Protein AF-A0A846BAL8-F1 (afdb_monomer)

Sequence (108 aa):
MEAPPHQEEWQYLVPRPHPWRKQLYIKGRKLRAFSVWRDMIVNELSLEEAADNWDLPLADVSEAIRYCESHQELLKLEAEEEGYRPAARESQSPDTGTTHSPFAHLKN

Foldseek 3Di:
DDDDPPPPVQPQWDADDDPPDRFTAGPPDPHTLVVLVVVCVVVVNDLVRSCVVVVHPSSSNVSSVVCCVVCVVVVVVVCVVVVVPDPPDDDDDDDDDDDPDDDDDDDD

pLDDT: mean 71.91, std 17.44, range [39.34, 91.0]

Secondary structure (DSSP, 8-state):
----------SSEEE---SS---EEETTSS-BHHHHHHHHHHTT--HHHHHHHHT--HHHHHHHHHHHHHTHHHHHHHHHHHHT------------------------

Structure (mmCIF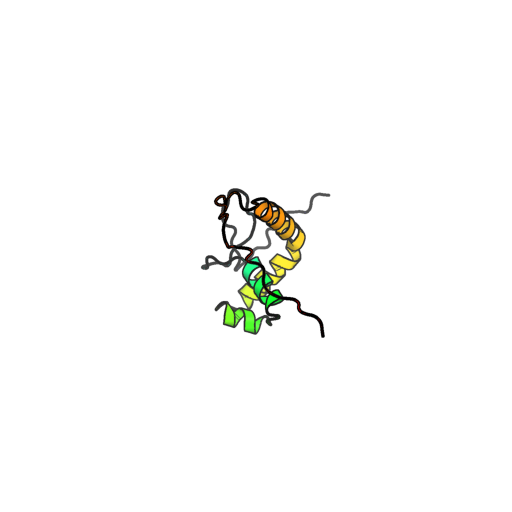, N/CA/C/O backbone):
data_AF-A0A846BAL8-F1
#
_entry.id   AF-A0A846BAL8-F1
#
loop_
_atom_site.group_PDB
_atom_site.id
_atom_site.type_symbol
_atom_site.label_atom_id
_atom_site.label_alt_id
_atom_site.label_comp_id
_atom_site.label_asym_id
_atom_site.label_entity_id
_atom_site.label_seq_id
_atom_site.pdbx_PDB_ins_code
_atom_site.Cartn_x
_atom_site.Cartn_y
_atom_site.Cartn_z
_atom_site.occupancy
_atom_site.B_iso_or_equiv
_atom_site.auth_seq_id
_atom_site.auth_comp_id
_atom_site.auth_asym_id
_atom_site.auth_atom_id
_atom_site.pdbx_PDB_model_num
ATOM 1 N N . MET A 1 1 ? 24.976 -11.307 -7.207 1.00 43.19 1 MET A N 1
ATOM 2 C CA . MET A 1 1 ? 24.501 -11.157 -5.819 1.00 43.19 1 MET A CA 1
ATOM 3 C C . MET A 1 1 ? 23.005 -11.361 -5.878 1.00 43.19 1 MET A C 1
ATOM 5 O O . MET A 1 1 ? 22.315 -10.560 -6.488 1.00 43.19 1 MET A O 1
ATOM 9 N N . GLU A 1 2 ? 22.564 -12.526 -5.423 1.00 40.16 2 GLU A N 1
ATOM 10 C CA . GLU A 1 2 ? 21.180 -12.994 -5.469 1.00 40.16 2 GLU A CA 1
ATOM 11 C C . GLU A 1 2 ? 20.505 -12.470 -4.195 1.00 40.16 2 GLU A C 1
ATOM 13 O O . GLU A 1 2 ? 20.903 -12.851 -3.095 1.00 40.16 2 GLU A O 1
ATOM 18 N N . ALA A 1 3 ? 19.588 -11.509 -4.318 1.00 39.34 3 ALA A N 1
ATOM 19 C CA . ALA A 1 3 ? 18.788 -11.067 -3.181 1.00 39.34 3 ALA A CA 1
ATOM 20 C C . ALA A 1 3 ? 17.683 -12.117 -2.963 1.00 39.34 3 ALA A C 1
ATOM 22 O O . ALA A 1 3 ? 16.923 -12.375 -3.901 1.00 39.34 3 ALA A O 1
ATOM 23 N N . PRO A 1 4 ? 17.607 -12.775 -1.793 1.00 43.41 4 PRO A N 1
ATOM 24 C CA . PRO A 1 4 ? 16.595 -13.794 -1.558 1.00 43.41 4 PRO A CA 1
ATOM 25 C C . PRO A 1 4 ? 15.195 -13.165 -1.631 1.00 43.41 4 PRO A C 1
ATOM 27 O O . PRO A 1 4 ? 15.014 -12.030 -1.181 1.00 43.41 4 PRO A O 1
ATOM 30 N N . PRO A 1 5 ? 14.192 -13.876 -2.181 1.00 41.91 5 PRO A N 1
ATOM 31 C CA . PRO A 1 5 ? 12.819 -13.408 -2.198 1.00 41.91 5 PRO A CA 1
ATOM 32 C C . PRO A 1 5 ? 12.298 -13.494 -0.766 1.00 41.91 5 PRO A C 1
ATOM 34 O O . PRO A 1 5 ? 11.754 -14.516 -0.352 1.00 41.91 5 PRO A O 1
ATOM 37 N N . HIS A 1 6 ? 12.481 -12.430 0.011 1.00 47.44 6 HIS A N 1
ATOM 38 C CA . HIS A 1 6 ? 11.700 -12.230 1.216 1.00 47.44 6 HIS A CA 1
ATOM 39 C C . HIS A 1 6 ? 10.259 -12.001 0.756 1.00 47.44 6 HIS A C 1
ATOM 41 O O . HIS A 1 6 ? 9.803 -10.882 0.540 1.00 47.44 6 HIS A O 1
ATOM 47 N N . GLN A 1 7 ? 9.546 -13.107 0.552 1.00 51.94 7 GLN A N 1
ATOM 48 C CA . GLN A 1 7 ? 8.104 -13.165 0.703 1.00 51.94 7 GLN A CA 1
ATOM 49 C C . GLN A 1 7 ? 7.824 -12.859 2.176 1.00 51.94 7 GLN A C 1
ATOM 51 O O . GLN A 1 7 ? 7.509 -13.754 2.950 1.00 51.94 7 GLN A O 1
ATOM 56 N N . GLU A 1 8 ? 8.060 -11.614 2.596 1.00 57.66 8 GLU A N 1
ATOM 57 C CA . GLU A 1 8 ? 7.525 -11.107 3.849 1.00 57.66 8 GLU A CA 1
ATOM 58 C C . GLU A 1 8 ? 6.034 -11.445 3.810 1.00 57.66 8 GLU A C 1
ATOM 60 O O . GLU A 1 8 ? 5.351 -11.169 2.821 1.00 57.66 8 GLU A O 1
ATOM 65 N N . GLU A 1 9 ? 5.574 -12.195 4.807 1.00 66.38 9 GLU A N 1
ATOM 66 C CA . GLU A 1 9 ? 4.186 -12.609 4.971 1.00 66.38 9 GLU A CA 1
ATOM 67 C C . GLU A 1 9 ? 3.339 -11.356 5.198 1.00 66.38 9 GLU A C 1
ATOM 69 O O . GLU A 1 9 ? 3.006 -11.000 6.324 1.00 66.38 9 GLU A O 1
ATOM 74 N N . TRP A 1 10 ? 3.047 -10.632 4.120 1.00 78.88 10 TRP A N 1
ATOM 75 C CA . TRP A 1 10 ? 2.253 -9.424 4.189 1.00 78.88 10 TRP A CA 1
ATOM 76 C C . TRP A 1 10 ? 0.835 -9.815 4.602 1.00 78.88 10 TRP A C 1
ATOM 78 O O . TRP A 1 10 ? 0.129 -10.549 3.902 1.00 78.88 10 TRP A O 1
ATOM 88 N N . GLN A 1 11 ? 0.424 -9.353 5.776 1.00 82.12 11 GLN A N 1
ATOM 89 C CA . GLN A 1 11 ? -0.849 -9.718 6.385 1.00 82.12 11 GLN A CA 1
ATOM 90 C C . GLN A 1 11 ? -2.017 -9.015 5.678 1.00 82.12 11 GLN A C 1
ATOM 92 O O . GLN A 1 11 ? -3.123 -9.575 5.557 1.00 82.12 11 GLN A O 1
ATOM 97 N N . TYR A 1 12 ? -1.741 -7.806 5.184 1.00 84.31 12 TYR A N 1
ATOM 98 C CA . TYR A 1 12 ? -2.683 -6.883 4.568 1.00 84.31 12 TYR A CA 1
ATOM 99 C C . TYR A 1 12 ? -2.362 -6.588 3.106 1.00 84.31 12 TYR A C 1
ATOM 101 O O . TYR A 1 12 ? -3.204 -6.018 2.416 1.00 84.31 12 TYR A O 1
ATOM 109 N N . LEU A 1 13 ? -1.206 -7.011 2.589 1.00 85.50 13 LEU A N 1
ATOM 110 C CA . LEU A 1 13 ? -0.889 -6.902 1.165 1.00 85.50 13 LEU A CA 1
ATOM 111 C C . LEU A 1 13 ? -1.007 -8.253 0.462 1.00 85.50 13 LEU A C 1
ATOM 113 O O . LEU A 1 13 ? -0.529 -9.276 0.936 1.00 85.50 13 LEU A O 1
ATOM 117 N N . VAL A 1 14 ? -1.647 -8.263 -0.704 1.00 86.12 14 VAL A N 1
ATOM 118 C CA . VAL A 1 14 ? -1.839 -9.463 -1.515 1.00 86.12 14 VAL A CA 1
ATOM 119 C C . VAL A 1 14 ? -1.244 -9.283 -2.910 1.00 86.12 14 VAL A C 1
ATOM 121 O O . VAL A 1 14 ? -1.492 -8.262 -3.565 1.00 86.12 14 VAL A O 1
ATOM 124 N N . PRO A 1 15 ? -0.490 -10.276 -3.413 1.00 83.56 15 PRO A N 1
ATOM 125 C CA . PRO A 1 15 ? -0.078 -10.288 -4.803 1.00 83.56 15 PRO A CA 1
ATOM 126 C C . PRO A 1 15 ? -1.288 -10.582 -5.690 1.00 83.56 15 PRO A C 1
ATOM 128 O O . PRO A 1 15 ? -2.103 -11.467 -5.416 1.00 83.56 15 PRO A O 1
ATOM 131 N N . ARG A 1 16 ? -1.404 -9.839 -6.789 1.00 79.94 16 ARG A N 1
ATOM 132 C CA . ARG A 1 16 ? -2.384 -10.103 -7.846 1.00 79.94 16 ARG A CA 1
ATOM 133 C C . ARG A 1 16 ? -1.651 -10.619 -9.078 1.00 79.94 16 ARG A C 1
ATOM 135 O O . ARG A 1 16 ? -0.633 -10.038 -9.443 1.00 79.94 16 ARG A O 1
ATOM 142 N N . PRO A 1 17 ? -2.175 -11.651 -9.759 1.00 73.31 17 PRO A N 1
ATOM 143 C CA . PRO A 1 17 ? -1.616 -12.072 -11.031 1.00 73.31 17 PRO A CA 1
ATOM 144 C C . PRO A 1 17 ? -1.851 -10.964 -12.062 1.00 73.31 17 PRO A C 1
ATOM 146 O O . PRO A 1 17 ? -2.987 -10.704 -12.462 1.00 73.31 17 PRO A O 1
ATOM 149 N N . HIS A 1 18 ? -0.778 -10.295 -12.469 1.00 69.19 18 HIS A N 1
ATOM 150 C CA . HIS A 1 18 ? -0.778 -9.333 -13.562 1.00 69.19 18 HIS A CA 1
ATOM 151 C C . HIS A 1 18 ? 0.351 -9.709 -14.534 1.00 69.19 18 HIS A C 1
ATOM 153 O O . HIS A 1 18 ? 1.417 -10.111 -14.075 1.00 69.19 18 HIS A O 1
ATOM 159 N N . PRO A 1 19 ? 0.152 -9.603 -15.863 1.00 72.00 19 PRO A N 1
ATOM 160 C CA . PRO A 1 19 ? 1.105 -10.104 -16.863 1.00 72.00 19 PRO A CA 1
ATOM 161 C C . PRO A 1 19 ? 2.517 -9.506 -16.777 1.00 72.00 19 PRO A C 1
ATOM 163 O O . PRO A 1 19 ? 3.469 -10.139 -17.213 1.00 72.00 19 PRO A O 1
ATOM 166 N N . TRP A 1 20 ? 2.647 -8.304 -16.222 1.00 71.56 20 TRP A N 1
ATOM 167 C CA . TRP A 1 20 ? 3.924 -7.594 -16.097 1.00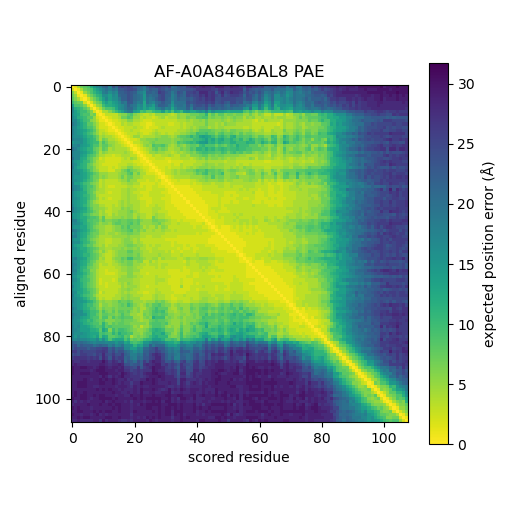 71.56 20 TRP A CA 1
ATOM 168 C C . TRP A 1 20 ? 4.088 -6.861 -14.755 1.00 71.56 20 TRP A C 1
ATOM 170 O O . TRP A 1 20 ? 5.209 -6.586 -14.346 1.00 71.56 20 TRP A O 1
ATOM 180 N N . ARG A 1 21 ? 2.991 -6.618 -14.016 1.00 73.12 21 ARG A N 1
ATOM 181 C CA . ARG A 1 21 ? 3.057 -5.905 -12.732 1.00 73.12 21 ARG A CA 1
ATOM 182 C C . ARG A 1 21 ? 3.312 -6.864 -11.583 1.00 73.12 21 ARG A C 1
ATOM 184 O O . ARG A 1 21 ? 2.622 -7.875 -11.462 1.00 73.12 21 ARG A O 1
ATOM 191 N N . LYS A 1 22 ? 4.232 -6.489 -10.703 1.00 76.00 22 LYS A N 1
ATOM 192 C CA . LYS A 1 22 ? 4.585 -7.189 -9.465 1.00 76.00 22 LYS A CA 1
ATOM 193 C C . LYS A 1 22 ? 4.145 -6.433 -8.205 1.00 76.00 22 LYS A C 1
ATOM 195 O O . LYS A 1 22 ? 4.323 -6.957 -7.108 1.00 76.00 22 LYS A O 1
ATOM 200 N N . GLN A 1 23 ? 3.539 -5.250 -8.347 1.00 78.56 23 GLN A N 1
ATOM 201 C CA . GLN A 1 23 ? 3.006 -4.479 -7.217 1.00 78.56 23 GLN A CA 1
ATOM 202 C C . GLN A 1 23 ? 1.989 -5.265 -6.376 1.00 78.56 23 GLN A C 1
ATOM 204 O O . GLN A 1 23 ? 1.074 -5.907 -6.906 1.00 78.56 23 GLN A O 1
ATOM 209 N N . LEU A 1 24 ? 2.102 -5.131 -5.053 1.00 85.44 24 LEU A N 1
ATOM 210 C CA . LEU A 1 24 ? 1.124 -5.660 -4.105 1.00 85.44 24 LEU A CA 1
ATOM 211 C C . LEU A 1 24 ? -0.080 -4.721 -3.918 1.00 85.44 24 LEU A C 1
ATOM 213 O O . LEU A 1 24 ? 0.015 -3.492 -4.016 1.00 85.44 24 LEU A O 1
ATOM 217 N N . TYR A 1 25 ? -1.229 -5.327 -3.624 1.00 86.69 25 TYR A N 1
ATOM 218 C CA . TYR A 1 25 ? -2.507 -4.648 -3.410 1.00 86.69 25 TYR A CA 1
ATOM 219 C C . TYR A 1 25 ? -2.953 -4.766 -1.959 1.00 86.69 25 TYR A C 1
ATOM 221 O O . TYR A 1 25 ? -2.722 -5.792 -1.333 1.00 86.69 25 TYR A O 1
ATOM 229 N N . ILE A 1 26 ? -3.663 -3.760 -1.455 1.00 87.38 26 ILE A N 1
ATOM 230 C CA . ILE A 1 26 ? -4.311 -3.821 -0.144 1.00 87.38 26 ILE A CA 1
ATOM 231 C C . ILE A 1 26 ? -5.409 -4.891 -0.182 1.00 87.38 26 ILE A C 1
ATOM 233 O O . ILE A 1 26 ? -6.276 -4.904 -1.064 1.00 87.38 26 ILE A O 1
ATOM 237 N N . LYS A 1 27 ? -5.379 -5.813 0.773 1.00 84.56 27 LYS A N 1
ATOM 238 C CA . LYS A 1 27 ? -6.309 -6.932 0.896 1.00 84.56 27 LYS A CA 1
ATOM 239 C C . LYS A 1 27 ? -7.735 -6.413 1.043 1.00 84.56 27 LYS A C 1
ATOM 241 O O . LYS A 1 27 ? -8.032 -5.551 1.856 1.00 84.56 27 LYS A O 1
ATOM 246 N N . GLY A 1 28 ? -8.644 -6.949 0.232 1.00 82.88 28 GLY A N 1
ATOM 247 C CA . GLY A 1 28 ? -10.046 -6.524 0.240 1.00 82.88 28 GLY A CA 1
ATOM 248 C C . GLY A 1 28 ? -10.325 -5.213 -0.502 1.00 82.88 28 GLY A C 1
ATOM 249 O O . GLY A 1 28 ? -11.493 -4.887 -0.696 1.00 82.88 28 GLY A O 1
ATOM 250 N N . ARG A 1 29 ? -9.304 -4.503 -1.008 1.00 81.62 29 ARG A N 1
ATOM 251 C CA . ARG A 1 29 ? -9.482 -3.310 -1.848 1.00 81.62 29 ARG A CA 1
ATOM 252 C C . ARG A 1 29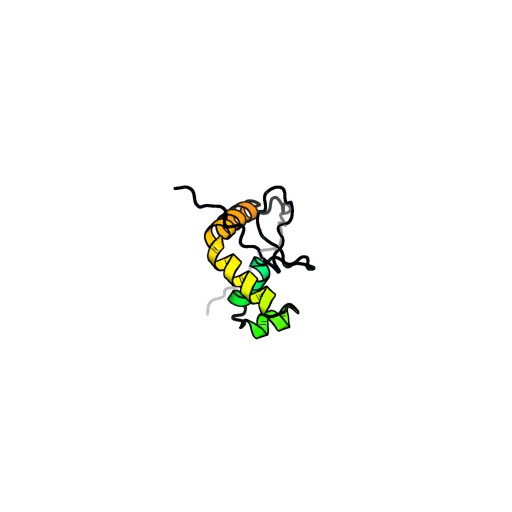 ? -8.828 -3.487 -3.222 1.00 81.62 29 ARG A C 1
ATOM 254 O O . ARG A 1 29 ? -7.960 -4.326 -3.440 1.00 81.62 29 ARG A O 1
ATOM 261 N N . LYS A 1 30 ? -9.265 -2.691 -4.202 1.00 83.25 30 LYS A N 1
ATOM 262 C CA . LYS A 1 30 ? -8.608 -2.579 -5.523 1.00 83.25 30 LYS A CA 1
ATOM 263 C C . LYS A 1 30 ? -7.553 -1.464 -5.516 1.00 83.25 30 LYS A C 1
ATOM 265 O O . LYS A 1 30 ? -7.380 -0.769 -6.512 1.00 83.25 30 LYS A O 1
ATOM 270 N N . LEU A 1 31 ? -6.891 -1.271 -4.376 1.00 84.50 31 LEU A N 1
ATOM 271 C CA . LEU A 1 31 ? -5.952 -0.182 -4.132 1.00 84.50 31 LEU A CA 1
ATOM 272 C C . LEU A 1 31 ? -4.531 -0.733 -4.004 1.00 84.50 31 LEU A C 1
ATOM 274 O O . LEU A 1 31 ? -4.324 -1.793 -3.418 1.00 84.50 31 LEU A O 1
ATOM 278 N N . ARG A 1 32 ? -3.558 -0.024 -4.576 1.00 86.81 32 ARG A N 1
ATOM 279 C CA . ARG A 1 32 ? -2.138 -0.399 -4.538 1.00 86.81 32 ARG A CA 1
ATOM 280 C C . ARG A 1 32 ? -1.469 0.216 -3.317 1.00 86.81 32 ARG A C 1
ATOM 282 O O . ARG A 1 32 ? -1.728 1.383 -3.030 1.00 86.81 32 ARG A O 1
ATOM 289 N N . ALA A 1 33 ? -0.539 -0.509 -2.696 1.00 87.31 33 ALA A N 1
ATOM 290 C CA . ALA A 1 33 ? 0.286 0.032 -1.609 1.00 87.31 33 ALA A CA 1
ATOM 291 C C . ALA A 1 33 ? 1.009 1.326 -2.034 1.00 87.31 33 ALA A C 1
ATOM 293 O O . ALA A 1 33 ? 0.971 2.333 -1.333 1.00 87.31 33 ALA A O 1
ATOM 294 N N . PHE A 1 34 ? 1.556 1.335 -3.256 1.00 85.31 34 PHE A N 1
ATOM 295 C CA . PHE A 1 34 ? 2.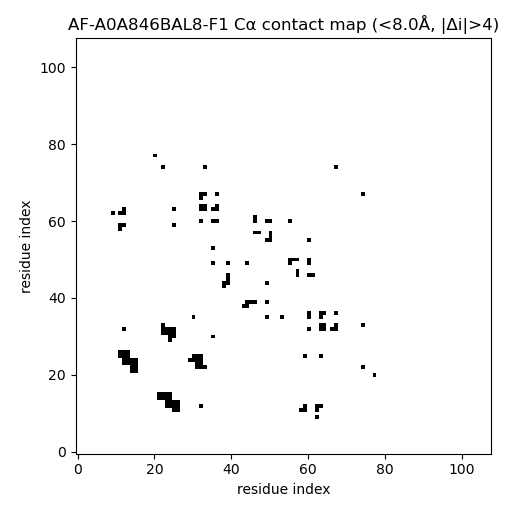218 2.506 -3.832 1.00 85.31 34 PHE A CA 1
ATOM 296 C C . PHE A 1 34 ? 1.299 3.720 -3.988 1.00 85.31 34 PHE A C 1
ATOM 298 O O . PHE A 1 34 ? 1.756 4.849 -3.866 1.00 85.31 34 PHE A O 1
ATOM 305 N N . SER A 1 35 ? 0.010 3.515 -4.278 1.00 86.62 35 SER A N 1
ATOM 306 C CA . SER A 1 35 ? -0.929 4.629 -4.427 1.00 86.62 35 SER A CA 1
ATOM 307 C C . SER A 1 35 ? -1.157 5.338 -3.094 1.00 86.62 35 SER A C 1
ATOM 309 O O . SER A 1 35 ? -1.125 6.561 -3.081 1.00 86.62 35 SER A O 1
ATOM 311 N N . VAL A 1 36 ? -1.297 4.582 -1.999 1.00 87.69 36 VAL A N 1
ATOM 312 C CA . VAL A 1 36 ? -1.417 5.134 -0.638 1.00 87.69 36 VAL A CA 1
ATOM 313 C C . VAL A 1 36 ? -0.141 5.876 -0.252 1.00 87.69 36 VAL A C 1
ATOM 315 O O . VAL A 1 36 ? -0.200 7.033 0.144 1.00 87.69 36 VAL A O 1
ATOM 318 N N . TRP A 1 37 ? 1.023 5.245 -0.437 1.00 87.31 37 TRP A N 1
ATOM 319 C CA . TRP A 1 37 ? 2.308 5.866 -0.114 1.00 87.31 37 TRP A CA 1
ATOM 320 C C . TRP A 1 37 ? 2.562 7.135 -0.934 1.00 87.31 37 TRP A C 1
ATOM 322 O O . TRP A 1 37 ? 2.907 8.171 -0.380 1.00 87.31 37 TRP A O 1
ATOM 332 N N . ARG A 1 38 ? 2.338 7.097 -2.252 1.00 85.12 38 ARG A N 1
ATOM 333 C CA . ARG A 1 38 ? 2.510 8.267 -3.122 1.00 85.12 38 ARG A CA 1
ATOM 334 C C . ARG A 1 38 ? 1.575 9.402 -2.727 1.00 85.12 38 ARG A C 1
ATOM 336 O O . ARG A 1 38 ? 2.013 10.542 -2.710 1.00 85.12 38 ARG A O 1
ATOM 343 N N . ASP A 1 39 ? 0.310 9.101 -2.454 1.00 86.31 39 ASP A N 1
ATOM 344 C CA . ASP A 1 39 ? -0.671 10.091 -2.011 1.00 86.31 39 ASP A CA 1
ATOM 345 C C . ASP A 1 39 ? -0.262 10.725 -0.676 1.00 86.31 39 ASP A C 1
ATOM 347 O O . ASP A 1 39 ? -0.282 11.945 -0.553 1.00 86.31 39 ASP A O 1
ATOM 351 N N . MET A 1 40 ? 0.226 9.914 0.264 1.00 87.50 40 MET A N 1
ATOM 352 C CA . MET A 1 40 ? 0.768 10.376 1.540 1.00 87.50 40 MET A CA 1
ATOM 353 C C . MET A 1 40 ? 1.963 11.320 1.352 1.00 87.50 40 MET A C 1
ATOM 355 O O . MET A 1 40 ? 2.004 12.372 1.972 1.00 87.50 40 MET A O 1
ATOM 359 N N . ILE A 1 41 ? 2.909 10.994 0.465 1.00 87.19 41 ILE A N 1
ATOM 360 C CA . ILE A 1 41 ? 4.065 11.860 0.177 1.00 87.19 41 ILE A CA 1
ATOM 361 C C . ILE A 1 41 ? 3.650 13.141 -0.563 1.00 87.19 41 ILE A C 1
ATOM 363 O O . ILE A 1 41 ? 4.175 14.209 -0.274 1.00 87.19 41 ILE A O 1
ATOM 367 N N . VAL A 1 42 ? 2.724 13.049 -1.524 1.00 89.00 42 VAL A N 1
ATOM 368 C CA . VAL A 1 42 ? 2.271 14.195 -2.336 1.00 89.00 42 VAL A CA 1
ATOM 369 C C . VAL A 1 42 ? 1.459 15.192 -1.514 1.00 89.00 42 VAL A C 1
ATOM 371 O O . VAL A 1 42 ? 1.593 16.392 -1.730 1.00 89.00 42 VAL A O 1
ATOM 374 N N . ASN A 1 43 ? 0.621 14.702 -0.604 1.00 88.56 43 ASN A N 1
ATOM 375 C CA . ASN A 1 43 ? -0.214 15.528 0.267 1.00 88.56 43 ASN A CA 1
ATOM 376 C C . ASN A 1 43 ? 0.414 15.747 1.655 1.00 88.56 43 ASN A C 1
ATOM 378 O O . ASN A 1 43 ? -0.229 16.337 2.515 1.00 88.56 43 ASN A O 1
ATOM 382 N N . GLU A 1 44 ? 1.639 15.257 1.877 1.00 91.00 44 GLU A N 1
ATOM 383 C CA . GLU A 1 44 ? 2.369 15.333 3.152 1.00 91.00 44 GLU A CA 1
ATOM 384 C C . GLU A 1 44 ? 1.553 14.818 4.358 1.00 91.00 44 GLU A C 1
ATOM 386 O O . GLU A 1 44 ? 1.665 15.329 5.471 1.00 91.00 44 GLU A O 1
ATOM 391 N N . LEU A 1 45 ? 0.723 13.792 4.133 1.00 87.94 45 LEU A N 1
ATOM 392 C CA . LEU A 1 45 ? -0.167 13.227 5.148 1.00 87.94 45 LEU A CA 1
ATOM 393 C C . LEU A 1 45 ? 0.611 12.392 6.162 1.00 87.94 45 LEU A C 1
ATOM 395 O O . LEU A 1 45 ? 1.562 11.680 5.829 1.00 87.94 45 LEU A O 1
ATOM 399 N N . SER A 1 46 ? 0.140 12.406 7.404 1.00 90.19 46 SER A N 1
ATOM 400 C CA . SER A 1 46 ? 0.603 11.458 8.420 1.00 90.19 46 SER A CA 1
ATOM 401 C C . SER A 1 46 ? -0.023 10.070 8.226 1.00 90.19 46 SER A C 1
ATOM 403 O O . SER A 1 46 ? -1.036 9.920 7.547 1.00 90.19 46 SER A O 1
ATOM 405 N N . LEU A 1 47 ? 0.533 9.042 8.879 1.00 88.12 47 LEU A N 1
ATOM 406 C CA . LEU A 1 47 ? -0.030 7.679 8.907 1.00 88.12 47 LEU A CA 1
ATOM 407 C C . LEU A 1 47 ? -1.528 7.662 9.260 1.00 88.12 47 LEU A C 1
ATOM 409 O O . LEU A 1 47 ? -2.306 6.961 8.617 1.00 88.12 47 LEU A O 1
ATOM 413 N N . GLU A 1 48 ? -1.914 8.439 10.274 1.00 90.19 48 GLU A N 1
ATOM 414 C CA . GLU A 1 48 ? -3.292 8.556 10.769 1.00 90.19 48 GLU A CA 1
ATOM 415 C C . GLU A 1 48 ? -4.210 9.246 9.759 1.00 90.19 48 GLU A C 1
ATOM 417 O O . GLU A 1 48 ? -5.318 8.779 9.512 1.00 90.19 48 GLU A O 1
ATOM 422 N N . GLU A 1 49 ? -3.728 10.306 9.115 1.00 91.00 49 GLU A N 1
ATOM 423 C CA . GLU A 1 49 ? -4.495 11.031 8.102 1.00 91.00 49 GLU A CA 1
ATOM 424 C C . GLU A 1 49 ? -4.633 10.226 6.811 1.00 91.00 49 GLU A C 1
ATOM 426 O O . GLU A 1 49 ? -5.693 10.217 6.198 1.00 91.00 49 GLU A O 1
ATOM 431 N N . ALA A 1 50 ? -3.590 9.501 6.402 1.00 89.19 50 ALA A N 1
ATOM 432 C CA . ALA A 1 50 ? -3.657 8.599 5.261 1.00 89.19 50 ALA A CA 1
ATOM 433 C C . ALA A 1 50 ? -4.622 7.431 5.527 1.00 89.19 50 ALA A C 1
ATOM 435 O O . ALA A 1 50 ? -5.360 7.029 4.628 1.00 89.19 50 ALA A O 1
ATOM 436 N N . ALA A 1 51 ? -4.637 6.902 6.754 1.00 90.12 51 ALA A N 1
ATOM 437 C CA . ALA A 1 51 ? -5.606 5.904 7.193 1.00 90.12 51 ALA A CA 1
ATOM 438 C C . ALA A 1 51 ? -7.044 6.435 7.097 1.00 90.12 51 ALA A C 1
ATOM 440 O O . ALA A 1 51 ? -7.893 5.765 6.515 1.00 90.12 51 ALA A O 1
ATOM 441 N N . ASP A 1 52 ? -7.305 7.651 7.576 1.00 90.38 52 ASP A N 1
ATOM 442 C CA . ASP A 1 52 ? -8.625 8.284 7.476 1.00 90.38 52 ASP A CA 1
ATOM 443 C C . ASP A 1 52 ? -9.021 8.564 6.013 1.00 90.38 52 ASP A C 1
ATOM 445 O O . ASP A 1 52 ? -10.073 8.123 5.550 1.00 90.38 52 ASP A O 1
ATOM 449 N N . ASN A 1 53 ? -8.126 9.180 5.234 1.00 88.88 53 ASN A N 1
ATOM 450 C CA . ASN A 1 53 ? -8.361 9.557 3.837 1.00 88.88 53 ASN A CA 1
ATOM 451 C C . ASN A 1 53 ? -8.684 8.353 2.937 1.00 88.88 53 ASN A C 1
ATOM 453 O O . ASN A 1 53 ? -9.548 8.425 2.061 1.00 88.88 53 ASN A O 1
ATOM 457 N N . TRP A 1 54 ? -7.990 7.231 3.147 1.00 85.12 54 TRP A N 1
ATOM 458 C CA . TRP A 1 54 ? -8.190 6.004 2.373 1.00 85.12 54 TRP A CA 1
ATOM 459 C C . TRP A 1 54 ? -9.180 5.025 3.018 1.00 85.12 54 TRP A C 1
ATOM 461 O O . TRP A 1 54 ? -9.471 3.976 2.422 1.00 85.12 54 TRP A O 1
ATOM 471 N N . ASP A 1 55 ? -9.717 5.370 4.193 1.00 89.06 55 ASP A N 1
ATOM 472 C CA . ASP A 1 55 ? -10.569 4.512 5.019 1.00 89.06 55 ASP A CA 1
ATOM 473 C C . ASP A 1 55 ? -9.882 3.151 5.284 1.00 89.06 55 ASP A C 1
ATOM 475 O O . ASP A 1 55 ? -10.432 2.066 5.086 1.00 89.06 55 ASP A O 1
ATOM 479 N N . LEU A 1 56 ? -8.600 3.196 5.649 1.00 87.38 56 LEU A N 1
ATOM 480 C CA . LEU A 1 56 ? -7.745 2.040 5.907 1.00 87.38 56 LEU A CA 1
ATOM 481 C C . LEU A 1 56 ? -7.321 1.994 7.373 1.00 87.38 56 LEU A C 1
ATOM 483 O O . LEU A 1 56 ? -7.082 3.032 7.981 1.00 87.38 56 LEU A O 1
ATOM 487 N N . PRO A 1 57 ? -7.154 0.802 7.962 1.00 89.31 57 PRO A N 1
ATOM 488 C CA . PRO A 1 57 ? -6.549 0.705 9.279 1.00 89.31 57 PRO A CA 1
ATOM 489 C C . PRO A 1 57 ? -5.074 1.127 9.211 1.00 89.31 57 PRO A C 1
ATOM 491 O O . PRO A 1 57 ? -4.373 0.861 8.235 1.00 89.31 57 PRO A O 1
ATOM 494 N N . LEU A 1 58 ? -4.574 1.719 10.297 1.00 89.88 58 LEU A N 1
ATOM 495 C CA . LEU A 1 58 ? -3.166 2.119 10.431 1.00 89.88 58 LEU A CA 1
ATOM 496 C C . LEU A 1 58 ? -2.183 0.985 10.107 1.00 89.88 58 LEU A C 1
ATOM 498 O O . LEU A 1 58 ? -1.115 1.236 9.552 1.00 89.88 58 LEU A O 1
ATOM 502 N N . ALA A 1 59 ? -2.556 -0.260 10.420 1.00 88.75 59 ALA A N 1
ATOM 503 C CA . ALA A 1 59 ? -1.762 -1.440 10.099 1.00 88.75 59 ALA A CA 1
ATOM 504 C C . ALA A 1 59 ? -1.523 -1.573 8.582 1.00 88.75 59 ALA A C 1
ATOM 506 O O . ALA A 1 59 ? -0.369 -1.678 8.171 1.00 88.75 59 ALA A O 1
ATOM 507 N N . ASP A 1 60 ? -2.570 -1.453 7.757 1.00 88.44 60 ASP A N 1
ATOM 508 C CA . ASP A 1 60 ? -2.481 -1.514 6.291 1.00 88.44 60 ASP A CA 1
ATOM 509 C C . ASP A 1 60 ? -1.574 -0.411 5.736 1.00 88.44 60 ASP A C 1
ATOM 511 O O . ASP A 1 60 ? -0.738 -0.665 4.868 1.00 88.44 60 ASP A O 1
ATOM 515 N N . VAL A 1 61 ? -1.717 0.817 6.248 1.00 89.31 61 VAL A N 1
ATOM 516 C CA . VAL A 1 61 ? -0.918 1.968 5.799 1.00 89.31 61 VAL A CA 1
ATOM 517 C C . VAL A 1 61 ? 0.549 1.790 6.189 1.00 89.31 61 VAL A C 1
ATOM 519 O O . VAL A 1 61 ? 1.437 1.969 5.356 1.00 89.31 61 VAL A O 1
ATOM 522 N N . SER A 1 62 ? 0.819 1.374 7.428 1.00 89.38 62 SER A N 1
ATOM 523 C CA . SER A 1 62 ? 2.184 1.123 7.900 1.00 89.38 62 SER A CA 1
ATOM 524 C C . SER A 1 62 ? 2.885 0.027 7.092 1.00 89.38 62 SER A C 1
ATOM 526 O O . SER A 1 62 ? 4.061 0.155 6.744 1.00 89.38 62 SER A O 1
ATOM 528 N N . GLU A 1 63 ? 2.150 -1.024 6.729 1.00 88.50 63 GLU A N 1
ATOM 529 C CA . GLU A 1 63 ? 2.658 -2.135 5.933 1.00 88.50 63 GLU A CA 1
ATOM 530 C C . GLU A 1 63 ? 2.891 -1.711 4.474 1.00 88.50 63 GLU A C 1
ATOM 532 O O . GLU A 1 63 ? 3.910 -2.062 3.881 1.00 88.50 63 GLU A O 1
ATOM 537 N N . ALA A 1 64 ? 2.017 -0.864 3.919 1.00 87.19 64 ALA A N 1
ATOM 538 C CA . ALA A 1 64 ? 2.197 -0.269 2.597 1.00 87.19 64 ALA A CA 1
ATOM 539 C C . ALA A 1 64 ? 3.459 0.605 2.505 1.00 87.19 64 ALA A C 1
ATOM 541 O O . ALA A 1 64 ? 4.162 0.548 1.492 1.00 87.19 64 ALA A O 1
ATOM 542 N N . ILE A 1 65 ? 3.763 1.383 3.550 1.00 87.19 65 ILE A N 1
ATOM 543 C CA . ILE A 1 65 ? 4.984 2.200 3.623 1.00 87.19 65 ILE A CA 1
ATOM 544 C C . ILE A 1 65 ? 6.213 1.296 3.658 1.00 87.19 65 ILE A C 1
ATOM 546 O O . ILE A 1 65 ? 7.090 1.449 2.811 1.00 87.19 65 ILE A O 1
ATOM 550 N N . ARG A 1 66 ? 6.239 0.304 4.558 1.00 87.31 66 ARG A N 1
ATOM 551 C CA . ARG A 1 66 ? 7.342 -0.667 4.659 1.00 87.31 66 ARG A CA 1
ATOM 552 C C . ARG A 1 66 ? 7.600 -1.385 3.342 1.00 87.31 66 ARG A C 1
ATOM 554 O O . ARG A 1 66 ? 8.745 -1.517 2.919 1.00 87.31 66 ARG A O 1
ATOM 561 N N . TYR A 1 67 ? 6.533 -1.809 2.668 1.00 85.06 67 TYR A N 1
ATOM 562 C CA . TYR A 1 67 ? 6.638 -2.415 1.350 1.00 85.06 67 TYR A CA 1
ATOM 563 C C . TYR A 1 67 ? 7.274 -1.455 0.341 1.00 85.06 67 TYR A C 1
ATOM 565 O O . TYR A 1 67 ? 8.188 -1.856 -0.381 1.00 85.06 67 TYR A O 1
ATOM 573 N N . CYS A 1 68 ? 6.825 -0.196 0.306 1.00 83.75 68 CYS A N 1
ATOM 574 C CA . CYS A 1 68 ? 7.384 0.804 -0.598 1.00 83.75 68 CYS A CA 1
ATOM 575 C C . CYS A 1 68 ? 8.858 1.081 -0.301 1.00 83.75 68 CYS A C 1
ATOM 577 O O . CYS A 1 68 ? 9.627 1.132 -1.251 1.00 83.75 68 CYS A O 1
ATOM 579 N N . GLU A 1 69 ? 9.261 1.200 0.966 1.00 83.62 69 GLU A N 1
ATOM 580 C CA . GLU A 1 69 ? 10.658 1.412 1.371 1.00 83.62 69 GLU A CA 1
ATOM 581 C C . GLU A 1 69 ? 11.570 0.245 0.968 1.00 83.62 69 GLU A C 1
ATOM 583 O O . GLU A 1 69 ? 12.638 0.470 0.401 1.00 83.62 69 GLU A O 1
ATOM 588 N N . SER A 1 70 ? 11.134 -1.002 1.165 1.00 82.44 70 SER A N 1
ATOM 589 C CA . SER A 1 70 ? 11.913 -2.185 0.772 1.00 82.44 70 SER A CA 1
ATOM 590 C C . SER A 1 70 ? 11.936 -2.435 -0.744 1.00 82.44 70 SER A C 1
ATOM 592 O O . SER A 1 70 ? 12.856 -3.076 -1.244 1.00 82.44 70 SER A O 1
ATOM 594 N N . HIS A 1 71 ? 10.937 -1.948 -1.493 1.00 80.50 71 HIS A N 1
ATOM 595 C CA . HIS A 1 71 ? 10.758 -2.239 -2.925 1.00 80.50 71 HIS A CA 1
ATOM 596 C C . HIS A 1 71 ? 10.844 -0.997 -3.830 1.00 80.50 71 HIS A C 1
ATOM 598 O O . HIS A 1 71 ? 10.349 -1.028 -4.960 1.00 80.50 71 HIS A O 1
ATOM 604 N N . GLN A 1 72 ? 11.493 0.089 -3.387 1.00 75.00 72 GLN A N 1
ATOM 605 C CA . GLN A 1 72 ? 11.615 1.330 -4.173 1.00 75.00 72 GLN A CA 1
ATOM 606 C C . GLN A 1 72 ? 12.225 1.101 -5.563 1.00 75.00 72 GLN A C 1
ATOM 608 O O . GLN A 1 72 ? 11.757 1.679 -6.543 1.00 75.00 72 GLN A O 1
ATOM 613 N N . GLU A 1 73 ? 13.237 0.236 -5.672 1.00 75.50 73 GLU A N 1
ATOM 614 C CA . GLU A 1 73 ? 13.890 -0.072 -6.950 1.00 75.50 73 GLU A CA 1
ATOM 615 C C . GLU A 1 73 ? 12.945 -0.782 -7.926 1.00 75.50 73 GLU A C 1
ATOM 617 O O . GLU A 1 73 ? 12.890 -0.427 -9.103 1.00 75.50 73 GLU A O 1
ATOM 622 N N . LEU A 1 74 ? 12.148 -1.734 -7.432 1.00 75.69 74 LEU A N 1
ATOM 623 C CA . LEU A 1 74 ? 11.160 -2.461 -8.230 1.00 75.69 74 LEU A CA 1
ATOM 624 C C . LEU A 1 74 ? 10.028 -1.533 -8.685 1.00 75.69 74 LEU A C 1
ATOM 626 O O . LEU A 1 74 ? 9.656 -1.547 -9.856 1.00 75.69 74 LEU A O 1
ATOM 630 N N . LEU A 1 75 ? 9.542 -0.672 -7.788 1.00 75.00 75 LEU A N 1
ATOM 631 C CA . LEU A 1 75 ? 8.529 0.338 -8.096 1.00 75.00 75 LEU A CA 1
ATOM 632 C C . LEU A 1 75 ? 9.006 1.326 -9.163 1.00 75.00 75 LEU A C 1
ATOM 634 O O . LEU A 1 75 ? 8.228 1.704 -10.037 1.00 75.00 75 LEU A O 1
ATOM 638 N N . LYS A 1 76 ? 10.277 1.734 -9.103 1.00 73.06 76 LYS A N 1
ATOM 639 C CA . LYS A 1 76 ? 10.883 2.617 -10.099 1.00 73.06 76 LYS A CA 1
ATOM 640 C C . LYS A 1 76 ? 10.953 1.936 -11.468 1.00 73.06 76 LYS A C 1
ATOM 642 O O . LYS A 1 76 ? 10.504 2.519 -12.447 1.00 73.06 76 LYS A O 1
ATOM 647 N N . LEU A 1 77 ? 11.405 0.683 -11.510 1.00 74.62 77 LEU A N 1
ATOM 648 C CA . LEU A 1 77 ? 11.481 -0.116 -12.737 1.00 74.62 77 LEU A CA 1
ATOM 649 C C . LEU A 1 77 ? 10.097 -0.328 -13.376 1.00 74.62 77 LEU A C 1
ATOM 651 O O . LEU A 1 77 ? 9.940 -0.173 -14.584 1.00 74.62 77 LEU A O 1
ATOM 655 N N . GLU A 1 78 ? 9.073 -0.615 -12.566 1.00 71.56 78 GLU A N 1
ATOM 656 C CA . GLU A 1 78 ? 7.687 -0.731 -13.038 1.00 71.56 78 GLU A CA 1
ATOM 657 C C . GLU A 1 78 ? 7.100 0.611 -13.496 1.00 71.56 78 GLU A C 1
ATOM 659 O O . GLU A 1 78 ? 6.330 0.647 -14.454 1.00 71.56 78 GLU A O 1
ATOM 664 N N . ALA A 1 79 ? 7.440 1.721 -12.832 1.00 68.19 79 ALA A N 1
ATOM 665 C CA . ALA A 1 79 ? 7.007 3.055 -13.244 1.00 68.19 79 ALA A CA 1
ATOM 666 C C . ALA A 1 79 ? 7.652 3.484 -14.570 1.00 68.19 79 ALA A C 1
ATOM 668 O O . ALA A 1 79 ? 6.999 4.144 -15.376 1.00 68.19 79 ALA A O 1
ATOM 669 N N . GLU A 1 80 ? 8.902 3.088 -14.815 1.00 66.00 80 GLU A N 1
ATOM 670 C CA . GLU A 1 80 ? 9.574 3.266 -16.103 1.00 66.00 80 GLU A CA 1
ATOM 671 C C . GLU A 1 80 ? 8.910 2.411 -17.199 1.00 66.00 80 GLU A C 1
ATOM 673 O O . GLU A 1 80 ? 8.683 2.912 -18.301 1.00 66.00 80 GLU A O 1
ATOM 678 N N . GLU A 1 81 ? 8.506 1.172 -16.891 1.00 66.38 81 GLU A N 1
ATOM 679 C CA . GLU A 1 81 ? 7.795 0.283 -17.826 1.00 66.38 81 GLU A CA 1
ATOM 680 C C . GLU A 1 81 ? 6.357 0.758 -18.131 1.00 66.38 81 GLU A C 1
ATOM 682 O O . GLU A 1 81 ? 5.951 0.780 -19.294 1.00 66.38 81 GLU A O 1
ATOM 687 N N . GLU A 1 82 ? 5.595 1.228 -17.131 1.00 61.59 82 GLU A N 1
ATOM 688 C CA . GLU A 1 82 ? 4.267 1.837 -17.345 1.00 61.59 82 GLU A CA 1
ATOM 689 C C . GLU A 1 82 ? 4.378 3.210 -18.039 1.00 61.59 82 GLU A C 1
ATOM 691 O O . GLU A 1 82 ? 3.559 3.547 -18.898 1.00 61.59 82 GLU A O 1
ATOM 696 N N . GLY A 1 83 ? 5.416 3.993 -17.728 1.00 54.81 83 GLY A N 1
ATOM 697 C CA . GLY A 1 83 ? 5.727 5.264 -18.391 1.00 54.81 83 GLY A CA 1
ATOM 698 C C . GLY A 1 83 ? 6.118 5.107 -19.865 1.00 54.81 83 GLY A C 1
ATOM 699 O O . GLY A 1 83 ? 5.975 6.051 -20.644 1.00 54.81 83 GLY A O 1
ATOM 700 N N . TYR A 1 84 ? 6.518 3.902 -20.283 1.00 44.38 84 TYR A N 1
ATOM 701 C CA . TYR A 1 84 ? 6.817 3.559 -21.675 1.00 44.38 84 TYR A CA 1
ATOM 702 C C . TYR A 1 84 ? 5.573 3.258 -22.526 1.00 44.38 84 TYR A C 1
ATOM 704 O O . TYR A 1 84 ? 5.648 2.616 -23.576 1.00 44.38 84 TYR A O 1
ATOM 712 N N . ARG A 1 85 ? 4.410 3.784 -22.132 1.00 46.47 85 ARG A N 1
ATOM 713 C CA . ARG A 1 85 ? 3.329 4.092 -23.068 1.00 46.47 85 ARG A CA 1
ATOM 714 C C . ARG A 1 85 ? 3.261 5.612 -23.241 1.00 46.47 85 ARG A C 1
ATOM 716 O O . ARG A 1 85 ? 2.358 6.236 -22.680 1.00 46.47 85 ARG A O 1
ATOM 723 N N . PRO A 1 86 ? 4.176 6.237 -24.019 1.00 40.50 86 PRO A N 1
ATOM 724 C CA . PRO A 1 86 ? 3.909 7.585 -24.498 1.00 40.50 86 PRO A CA 1
ATOM 725 C C . PRO A 1 86 ? 2.550 7.523 -25.181 1.00 40.50 86 PRO A C 1
ATOM 727 O O . PRO A 1 86 ? 2.274 6.563 -25.903 1.00 40.50 86 PRO A O 1
ATOM 730 N N . ALA A 1 87 ? 1.686 8.486 -24.881 1.00 47.84 87 ALA A N 1
ATOM 731 C CA . ALA A 1 87 ? 0.370 8.631 -25.472 1.00 47.84 87 ALA A CA 1
ATOM 732 C C . ALA A 1 87 ? 0.446 8.461 -27.000 1.00 47.84 87 ALA A C 1
ATOM 734 O O . ALA A 1 87 ? 0.701 9.396 -27.755 1.00 47.84 87 ALA A O 1
ATOM 735 N N . ALA A 1 88 ? 0.261 7.232 -27.470 1.00 49.31 88 ALA A N 1
ATOM 736 C CA . ALA A 1 88 ? 0.087 6.944 -28.869 1.00 49.31 88 ALA A CA 1
ATOM 737 C C . ALA A 1 88 ? -1.347 7.367 -29.181 1.00 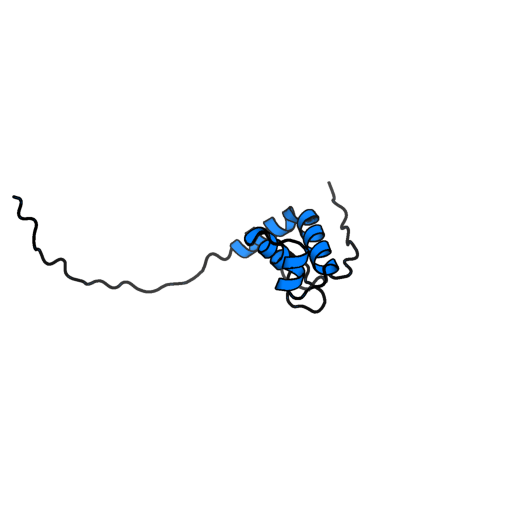49.31 88 ALA A C 1
ATOM 739 O O . ALA A 1 88 ? -2.285 6.647 -28.846 1.00 49.31 88 ALA A O 1
ATOM 740 N N . ARG A 1 89 ? -1.447 8.536 -29.826 1.00 45.59 89 ARG A N 1
ATOM 741 C CA . ARG A 1 89 ? -2.633 9.287 -30.271 1.00 45.59 89 ARG A CA 1
ATOM 742 C C . ARG A 1 89 ? -3.254 10.227 -29.238 1.00 45.59 89 ARG A C 1
ATOM 744 O O . ARG A 1 89 ? -4.137 9.838 -28.489 1.00 45.59 89 ARG A O 1
ATOM 751 N N . GLU A 1 90 ? -2.995 11.512 -29.441 1.00 44.25 90 GLU A N 1
ATOM 752 C CA . GLU A 1 90 ? -4.034 12.307 -30.097 1.00 44.25 90 GLU A CA 1
ATOM 753 C C . GLU A 1 90 ? -3.471 12.827 -31.428 1.00 44.25 90 GLU A C 1
ATOM 755 O O . GLU A 1 90 ? -2.443 13.495 -31.493 1.00 44.25 90 GLU A O 1
ATOM 760 N N . SER A 1 91 ? -4.074 12.377 -32.522 1.00 55.94 91 SER A N 1
ATOM 761 C CA . SER A 1 91 ? -3.862 12.892 -33.870 1.0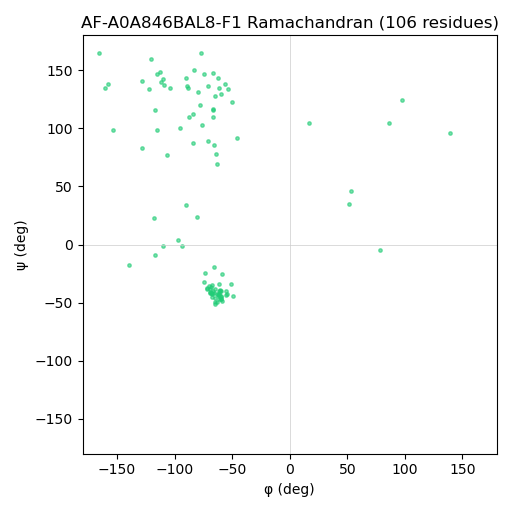0 55.94 91 SER A CA 1
ATOM 762 C C . SER A 1 91 ? -5.147 13.611 -34.261 1.00 55.94 91 SER A C 1
ATOM 764 O O .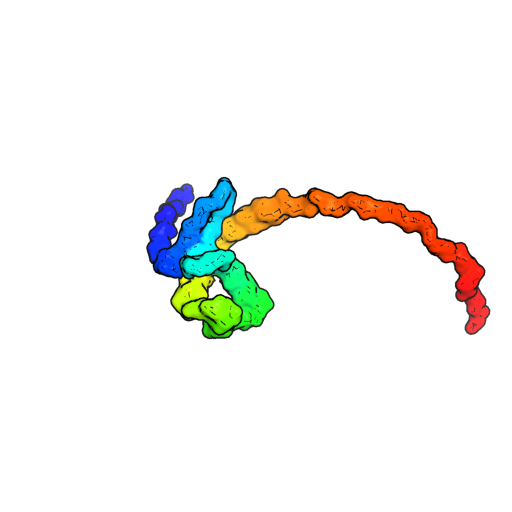 SER A 1 91 ? -6.202 13.042 -34.004 1.00 55.94 91 SER A O 1
ATOM 766 N N . GLN A 1 92 ? -5.008 14.738 -34.978 1.00 42.91 92 GLN A N 1
ATOM 767 C CA . GLN A 1 92 ? -6.029 15.554 -35.679 1.00 42.91 92 GLN A CA 1
ATOM 768 C C . GLN A 1 92 ? -6.521 16.782 -34.884 1.00 42.91 92 GLN A C 1
ATOM 770 O O . GLN A 1 92 ? -6.997 16.635 -33.773 1.00 42.91 92 GLN A O 1
ATOM 775 N N . SER A 1 93 ? -6.454 18.024 -35.383 1.00 52.09 93 SER A N 1
ATOM 776 C CA . SER A 1 93 ? -6.220 18.502 -36.757 1.00 52.09 93 SER A CA 1
ATOM 777 C C . SER A 1 93 ? -5.872 20.006 -36.809 1.00 52.09 93 SER A C 1
ATOM 779 O O . SER A 1 93 ? -6.090 20.713 -35.827 1.00 52.09 93 SER A O 1
ATOM 781 N N . PRO A 1 94 ? -5.336 20.496 -37.947 1.00 62.44 94 PRO A N 1
ATOM 782 C CA . PRO A 1 94 ? -4.952 21.890 -38.161 1.00 62.44 94 PRO A CA 1
ATOM 783 C C . PRO A 1 94 ? -6.174 22.758 -38.492 1.00 62.44 94 PRO A C 1
ATOM 785 O O . PRO A 1 94 ? -6.923 22.416 -39.403 1.00 62.44 94 PRO A O 1
ATOM 788 N N . ASP A 1 95 ? -6.337 23.900 -37.820 1.00 42.81 95 ASP A N 1
ATOM 789 C CA . ASP A 1 95 ? -7.235 24.960 -38.289 1.00 42.81 95 ASP A CA 1
ATOM 790 C C . ASP A 1 95 ? -6.426 26.210 -38.638 1.00 42.81 95 ASP A C 1
ATOM 792 O O . ASP A 1 95 ? -5.956 26.989 -37.806 1.00 42.81 95 ASP A O 1
ATOM 796 N N . THR A 1 96 ? -6.186 26.326 -39.934 1.00 62.38 96 THR A N 1
ATOM 797 C CA . THR A 1 96 ? -5.821 27.553 -40.615 1.00 62.38 96 THR A CA 1
ATOM 798 C C . THR A 1 96 ? -6.998 28.526 -40.574 1.00 62.38 96 THR A C 1
ATOM 800 O O . THR A 1 96 ? -7.994 28.2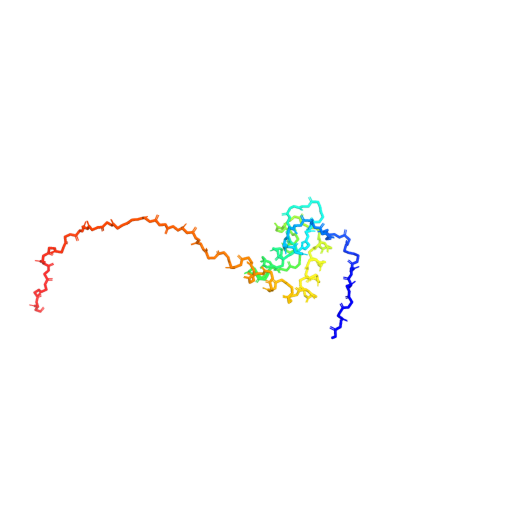84 -41.248 1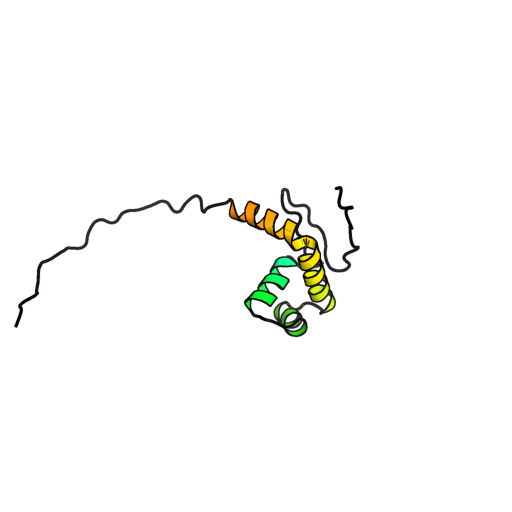.00 62.38 96 THR A O 1
ATOM 803 N N . GLY A 1 97 ? -6.831 29.679 -39.921 1.00 52.34 97 GLY A N 1
ATOM 804 C CA . GLY A 1 97 ? -7.593 30.881 -40.272 1.00 52.34 97 GLY A CA 1
ATOM 805 C C . GLY A 1 97 ? -8.102 31.717 -39.103 1.00 52.34 97 GLY A C 1
ATOM 806 O O . GLY A 1 97 ? -9.218 31.535 -38.641 1.00 52.34 97 GLY A O 1
ATOM 807 N N . THR A 1 98 ? -7.358 32.760 -38.727 1.00 47.22 98 THR A N 1
ATOM 808 C CA . THR A 1 98 ? -7.973 34.023 -38.281 1.00 47.22 98 THR A CA 1
ATOM 809 C C . THR A 1 98 ? -7.021 35.188 -38.545 1.00 47.22 98 THR A C 1
ATOM 811 O O . THR A 1 98 ? -6.035 35.414 -37.856 1.00 47.22 98 THR A O 1
ATOM 814 N N . THR A 1 99 ? -7.319 35.847 -39.664 1.00 55.56 99 THR A N 1
ATOM 815 C CA . THR A 1 99 ? -7.072 37.240 -40.050 1.00 55.56 99 THR A CA 1
ATOM 816 C C . THR A 1 99 ? -6.028 38.034 -39.243 1.00 55.56 99 THR A C 1
ATOM 818 O O . THR A 1 99 ? -6.291 38.559 -38.165 1.00 55.56 99 THR A O 1
ATOM 821 N N . HIS A 1 100 ? -4.842 38.233 -39.821 1.00 48.53 100 HIS A N 1
ATOM 822 C CA . HIS A 1 100 ? -3.993 39.367 -39.455 1.00 48.53 100 HIS A CA 1
ATOM 823 C C . HIS A 1 100 ? -4.466 40.578 -40.270 1.00 48.53 100 HIS A C 1
ATOM 825 O O . HIS A 1 100 ? -4.002 40.813 -41.386 1.00 48.53 100 HIS A O 1
ATOM 831 N N . SER A 1 101 ? -5.453 41.306 -39.738 1.00 51.22 101 SER A N 1
ATOM 832 C CA . SER A 1 101 ? -5.836 42.624 -40.257 1.00 51.22 101 SER A CA 1
ATOM 833 C C . SER A 1 101 ? -5.011 43.730 -39.568 1.00 51.22 101 SER A C 1
ATOM 835 O O . SER A 1 101 ? -4.832 43.678 -38.352 1.00 51.22 101 SER A O 1
ATOM 837 N N . PRO A 1 102 ? -4.501 44.727 -40.322 1.00 55.06 102 PRO A N 1
ATOM 838 C CA . PRO A 1 102 ? -3.428 45.626 -39.885 1.00 55.06 102 PRO A CA 1
ATOM 839 C C . PRO A 1 102 ? -3.936 46.952 -39.287 1.00 55.06 102 PRO A C 1
ATOM 841 O O . PRO A 1 102 ? -4.238 47.872 -40.031 1.00 55.06 102 PRO A O 1
ATOM 844 N N . PHE A 1 103 ? -3.979 47.097 -37.961 1.00 39.56 103 PHE A N 1
ATOM 845 C CA . PHE A 1 103 ? -4.177 48.372 -37.233 1.00 39.56 103 PHE A CA 1
ATOM 846 C C . PHE A 1 103 ? -3.679 48.147 -35.788 1.00 39.56 103 PHE A C 1
ATOM 848 O O . PHE A 1 103 ? -4.004 47.126 -35.206 1.00 39.56 103 PHE A O 1
ATOM 855 N N . ALA A 1 104 ? -2.912 48.979 -35.088 1.00 49.66 104 ALA A N 1
ATOM 856 C CA . ALA A 1 104 ? -2.296 50.267 -35.338 1.00 49.66 104 ALA A CA 1
ATOM 857 C C . ALA A 1 104 ? -1.118 50.400 -34.349 1.00 49.66 104 ALA A C 1
ATOM 859 O O . ALA A 1 104 ? -1.260 50.067 -33.177 1.00 49.66 104 ALA A O 1
ATOM 860 N N . HIS A 1 105 ? 0.029 50.905 -34.796 1.00 43.56 105 HIS A N 1
ATOM 861 C CA . HIS A 1 105 ? 1.026 51.514 -33.909 1.00 43.56 105 HIS A CA 1
ATOM 862 C C . HIS A 1 105 ? 1.355 52.890 -34.483 1.00 43.56 105 HIS A C 1
ATOM 864 O O . HIS A 1 105 ? 2.320 53.058 -35.231 1.00 43.56 105 HIS A O 1
ATOM 870 N N . LEU A 1 106 ? 0.507 53.868 -34.160 1.00 53.50 106 LEU A N 1
ATOM 871 C CA . LEU A 1 106 ? 0.846 55.272 -34.329 1.00 53.50 106 LEU A CA 1
ATOM 872 C C . LEU A 1 106 ? 1.638 55.689 -33.088 1.00 53.50 106 LEU A C 1
ATOM 874 O O . LEU A 1 106 ? 1.111 55.685 -31.979 1.00 53.50 106 LEU A O 1
ATOM 878 N N . LYS A 1 107 ? 2.926 55.977 -33.294 1.00 47.25 107 LYS A N 1
ATOM 879 C CA . LYS A 1 107 ? 3.759 56.676 -32.316 1.00 47.25 107 LYS A CA 1
ATOM 880 C C . LYS A 1 107 ? 3.157 58.058 -32.070 1.00 47.25 107 LYS A C 1
ATOM 882 O O . LYS A 1 107 ? 2.883 58.749 -33.050 1.00 47.25 107 LYS A O 1
ATOM 887 N N . ASN A 1 108 ? 3.053 58.453 -30.805 1.00 42.44 108 ASN A N 1
ATOM 888 C CA . ASN A 1 108 ? 3.491 59.771 -30.347 1.00 42.44 108 ASN A CA 1
ATOM 889 C C . ASN A 1 108 ? 3.710 59.772 -28.835 1.00 42.44 108 ASN A C 1
ATOM 891 O O . ASN A 1 108 ? 2.786 59.334 -28.118 1.00 42.44 108 ASN A O 1
#

Solvent-accessible surface area (backbone atoms only — not comparable to full-atom values): 7046 Å² total; per-residue (Å²): 137,84,78,76,85,78,75,67,84,52,88,46,47,36,83,56,98,50,101,83,55,81,68,44,24,37,61,98,51,99,43,44,28,63,56,56,44,51,48,24,64,74,68,67,45,51,68,68,53,42,13,61,77,69,73,42,57,57,67,51,48,54,50,24,43,53,50,43,70,78,37,47,70,59,54,50,55,50,49,53,59,64,59,67,59,67,80,83,73,91,78,87,83,90,82,90,84,82,82,91,73,94,80,84,85,81,87,130

Radius of gyration: 23.71 Å; Cα contacts (8 Å, |Δi|>4): 79; chains: 1; bounding box: 35×74×51 Å

Nearest PDB structures (foldseek):
  2ga1-assembly1_B  TM=6.818E-01  e=2.991E-01  Trichormus variabilis ATCC 29413

Mean predicted aligned error: 13.49 Å